Protein AF-A0A2V9GCW0-F1 (afdb_monomer_lite)

Foldseek 3Di:
DAEEECPDPPCVLLVVQVVCVVVLQLAAYEYEYADDDPVNQVVCVVSRHQYYHHVPDDPVVVVVSVVVRVVSSVVSVVDDDPVVPPPPPDD

Radius of gyration: 15.75 Å; chains: 1; bounding box: 32×30×52 Å

Sequence (91 aa):
MVVSTPLLRDGSWRRLTDIANQYDLGFEVVLWARNFDLAEWVEALKDGAFDVLDALCAPPKAVEATRRALWAAYLKGAGPDPRVTSPQKAA

Structure (mmCIF, N/CA/C/O backbone):
data_AF-A0A2V9GCW0-F1
#
_entry.id   AF-A0A2V9GCW0-F1
#
loop_
_atom_site.group_PDB
_atom_site.id
_atom_site.type_symbol
_atom_site.label_atom_id
_atom_site.label_alt_id
_atom_site.label_comp_id
_atom_site.label_asym_id
_atom_site.label_entity_id
_atom_site.label_seq_id
_atom_site.pdbx_PDB_ins_code
_atom_site.Cartn_x
_atom_site.Cartn_y
_atom_site.Cartn_z
_atom_site.occupancy
_atom_site.B_iso_or_equiv
_atom_site.auth_seq_id
_atom_site.auth_comp_id
_atom_site.auth_asym_id
_atom_site.auth_atom_id
_atom_site.pdbx_PDB_model_num
ATOM 1 N N . MET A 1 1 ? -1.267 -3.782 9.115 1.00 72.94 1 MET A N 1
ATOM 2 C CA . MET A 1 1 ? -0.573 -3.502 7.840 1.00 72.94 1 MET A CA 1
ATOM 3 C C . MET A 1 1 ? -0.866 -4.639 6.879 1.00 72.94 1 MET A C 1
ATOM 5 O O . MET A 1 1 ? -0.784 -5.787 7.300 1.00 72.94 1 MET A O 1
ATOM 9 N N . VAL A 1 2 ? -1.194 -4.327 5.628 1.00 83.62 2 VAL A N 1
ATOM 10 C CA . VAL A 1 2 ? -1.404 -5.303 4.552 1.00 83.62 2 VAL A CA 1
ATOM 11 C C . VAL A 1 2 ? -0.379 -5.038 3.453 1.00 83.62 2 VAL A C 1
ATOM 13 O O . VAL A 1 2 ? -0.246 -3.904 3.002 1.00 83.62 2 VAL A O 1
ATOM 16 N N . VAL A 1 3 ? 0.345 -6.074 3.026 1.00 83.31 3 VAL A N 1
ATOM 17 C CA . VAL A 1 3 ? 1.214 -6.005 1.843 1.00 83.31 3 VAL A CA 1
ATOM 18 C C . VAL A 1 3 ? 0.464 -6.630 0.678 1.00 83.31 3 VAL A C 1
ATOM 20 O O . VAL A 1 3 ? 0.017 -7.771 0.786 1.00 83.31 3 VAL A O 1
ATOM 23 N N . SER A 1 4 ? 0.306 -5.890 -0.417 1.00 83.50 4 SER A N 1
ATOM 24 C CA . SER A 1 4 ? -0.441 -6.353 -1.588 1.00 83.50 4 SER A CA 1
ATOM 25 C C . SER A 1 4 ? 0.355 -6.158 -2.870 1.00 83.50 4 SER A C 1
ATOM 27 O O . SER A 1 4 ? 1.059 -5.165 -3.034 1.00 83.50 4 SER A O 1
ATOM 29 N N . THR A 1 5 ? 0.246 -7.093 -3.808 1.00 81.19 5 THR A N 1
ATOM 30 C CA . THR A 1 5 ? 0.799 -6.906 -5.151 1.00 81.19 5 THR A CA 1
ATOM 31 C C . THR A 1 5 ? -0.157 -6.054 -5.987 1.00 81.19 5 THR A C 1
ATOM 33 O O . THR A 1 5 ? -1.358 -6.328 -5.984 1.00 81.19 5 THR A O 1
ATOM 36 N N . PRO A 1 6 ? 0.334 -5.091 -6.785 1.00 72.12 6 PRO A N 1
ATOM 37 C CA . PRO A 1 6 ? -0.515 -4.242 -7.619 1.00 72.12 6 PRO A CA 1
ATOM 38 C C . PRO A 1 6 ? -1.179 -5.005 -8.781 1.00 72.12 6 PRO A C 1
ATOM 40 O O . PRO A 1 6 ? -2.070 -4.472 -9.435 1.00 72.12 6 PRO A O 1
ATOM 43 N N . LEU A 1 7 ? -0.773 -6.257 -9.035 1.00 66.50 7 LEU A N 1
ATOM 44 C CA . LEU A 1 7 ? -1.308 -7.145 -10.072 1.00 66.50 7 LEU A CA 1
ATOM 45 C C . LEU A 1 7 ? -2.654 -7.760 -9.676 1.00 66.50 7 LEU A C 1
ATOM 47 O O . LEU A 1 7 ? -2.797 -8.974 -9.570 1.00 66.50 7 LEU A O 1
ATOM 51 N N . LEU A 1 8 ? -3.667 -6.922 -9.527 1.00 56.03 8 LEU A N 1
ATOM 52 C CA . LEU A 1 8 ? -5.046 -7.346 -9.698 1.00 56.03 8 LEU A CA 1
ATOM 53 C C . LEU A 1 8 ? -5.686 -6.293 -10.608 1.00 56.03 8 LEU A C 1
ATOM 55 O O . LEU A 1 8 ? -5.821 -5.130 -10.235 1.00 56.03 8 LEU A 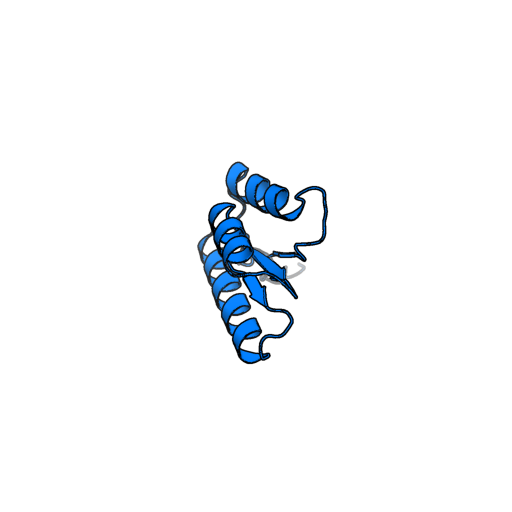O 1
ATOM 59 N N . ARG A 1 9 ? -6.014 -6.686 -11.849 1.00 53.88 9 ARG A N 1
ATOM 60 C CA . ARG A 1 9 ? -6.638 -5.839 -12.896 1.00 53.88 9 ARG A CA 1
ATOM 61 C C . ARG A 1 9 ? -7.941 -5.149 -12.448 1.00 53.88 9 ARG A C 1
ATOM 63 O O . ARG A 1 9 ? -8.514 -4.380 -13.209 1.00 53.88 9 ARG A O 1
ATOM 70 N N . ASP A 1 10 ? -8.410 -5.451 -11.247 1.00 62.22 10 ASP A N 1
ATOM 71 C CA . ASP A 1 10 ? -9.656 -5.011 -10.638 1.00 62.22 10 ASP A CA 1
ATOM 72 C C . ASP A 1 10 ? -9.485 -3.870 -9.614 1.00 62.22 10 ASP A C 1
ATOM 74 O O . ASP A 1 10 ? -10.484 -3.385 -9.089 1.00 62.22 10 ASP A O 1
ATOM 78 N N . GLY A 1 11 ? -8.255 -3.433 -9.309 1.00 68.69 11 GLY A N 1
ATOM 79 C CA . GLY A 1 11 ? -8.025 -2.393 -8.300 1.00 68.69 11 GLY A CA 1
ATOM 80 C C . GLY A 1 11 ? -8.223 -2.868 -6.854 1.00 68.69 11 GLY A C 1
ATOM 81 O O . GLY A 1 11 ? -8.504 -2.056 -5.976 1.00 68.69 11 GLY A O 1
ATOM 82 N N . SER A 1 12 ? -8.062 -4.164 -6.572 1.00 78.62 12 SER A N 1
ATOM 83 C CA . SER A 1 12 ? -8.280 -4.756 -5.241 1.00 78.62 12 SER A CA 1
ATOM 84 C C . SER A 1 12 ? -7.554 -4.051 -4.091 1.00 78.62 12 SER A C 1
ATOM 86 O O . SER A 1 12 ? -8.114 -3.928 -3.005 1.00 78.62 12 SER A O 1
ATOM 88 N N . TRP A 1 13 ? -6.326 -3.563 -4.291 1.00 87.00 13 TRP A N 1
ATOM 89 C CA . TRP A 1 13 ? -5.609 -2.836 -3.237 1.00 87.00 13 TRP A CA 1
ATOM 90 C C . TRP A 1 13 ? -6.176 -1.430 -3.006 1.00 87.00 13 TRP A C 1
ATOM 92 O O . TRP A 1 13 ? -6.237 -1.004 -1.858 1.00 87.00 13 TRP A O 1
ATOM 102 N N . ARG A 1 14 ? -6.665 -0.750 -4.055 1.00 88.12 14 ARG A N 1
ATOM 103 C CA . ARG A 1 14 ? -7.378 0.530 -3.914 1.00 88.12 14 ARG A CA 1
ATOM 104 C C . ARG A 1 14 ? -8.636 0.326 -3.087 1.00 88.12 14 ARG A C 1
ATOM 106 O O . ARG A 1 14 ? -8.866 1.047 -2.130 1.00 88.12 14 ARG A O 1
ATOM 113 N N . ARG A 1 15 ? -9.367 -0.760 -3.357 1.00 87.06 15 ARG A N 1
ATOM 114 C CA . ARG A 1 15 ? -10.536 -1.142 -2.562 1.00 87.06 15 ARG A CA 1
ATOM 115 C C . ARG A 1 15 ? -10.189 -1.438 -1.098 1.00 87.06 15 ARG A C 1
ATOM 117 O O . ARG A 1 15 ? -10.988 -1.125 -0.223 1.00 87.06 15 ARG A O 1
ATOM 124 N N . LEU A 1 16 ? -9.025 -2.030 -0.810 1.00 86.38 16 LEU A N 1
ATOM 125 C CA . LEU A 1 16 ? -8.557 -2.215 0.572 1.00 86.38 16 LEU A CA 1
ATOM 126 C C . LEU A 1 16 ? -8.298 -0.874 1.261 1.00 86.38 16 LEU A C 1
ATOM 128 O O . LEU A 1 16 ? -8.694 -0.711 2.413 1.00 86.38 16 LEU A O 1
ATOM 132 N N . THR A 1 17 ? -7.678 0.071 0.558 1.00 86.44 17 THR A N 1
ATOM 133 C CA . THR A 1 17 ? -7.471 1.436 1.048 1.00 86.44 17 THR A CA 1
ATOM 134 C C . THR A 1 17 ? -8.801 2.159 1.271 1.00 86.44 17 THR A C 1
ATOM 136 O O . THR A 1 17 ? -9.000 2.746 2.331 1.00 86.44 17 THR A O 1
ATOM 139 N N . ASP A 1 18 ? -9.747 2.056 0.336 1.00 88.88 18 ASP A N 1
ATOM 140 C CA . ASP A 1 18 ? -11.084 2.647 0.460 1.00 88.88 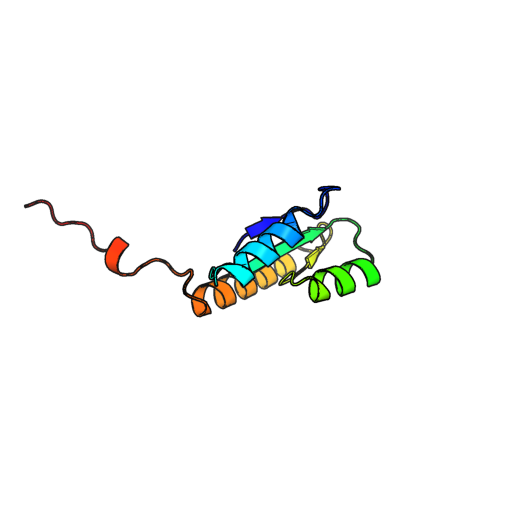18 ASP A CA 1
ATOM 141 C C . ASP A 1 18 ? -11.829 2.097 1.678 1.00 88.88 18 ASP A C 1
ATOM 143 O O . ASP A 1 18 ? -12.389 2.864 2.456 1.00 88.88 18 ASP A O 1
ATOM 147 N N . ILE A 1 19 ? -11.798 0.777 1.889 1.00 86.94 19 ILE A N 1
ATOM 148 C CA . ILE A 1 19 ? -12.402 0.130 3.062 1.00 86.94 19 ILE A CA 1
ATOM 149 C C . ILE A 1 19 ? -11.702 0.590 4.345 1.00 86.94 19 ILE A C 1
ATOM 151 O O . ILE A 1 19 ? -12.376 0.893 5.329 1.00 86.94 19 ILE A O 1
ATOM 155 N N . ALA A 1 20 ? -10.368 0.662 4.349 1.00 86.50 20 ALA A N 1
ATOM 156 C CA . ALA A 1 20 ? -9.624 1.122 5.514 1.00 86.50 20 ALA A CA 1
ATOM 157 C C . ALA A 1 20 ? -10.002 2.559 5.891 1.00 86.50 20 ALA A C 1
ATOM 159 O O . ALA A 1 20 ? -10.280 2.832 7.053 1.00 86.50 20 ALA A O 1
ATOM 160 N N . ASN A 1 21 ? -10.109 3.446 4.904 1.00 84.69 21 ASN A N 1
ATOM 161 C CA . ASN A 1 21 ? -10.495 4.836 5.117 1.00 84.69 21 ASN A CA 1
ATOM 162 C C . ASN A 1 21 ? -11.973 4.980 5.510 1.00 84.69 21 ASN A C 1
ATOM 164 O O . ASN A 1 21 ? -12.297 5.735 6.421 1.00 84.69 21 ASN A O 1
ATOM 168 N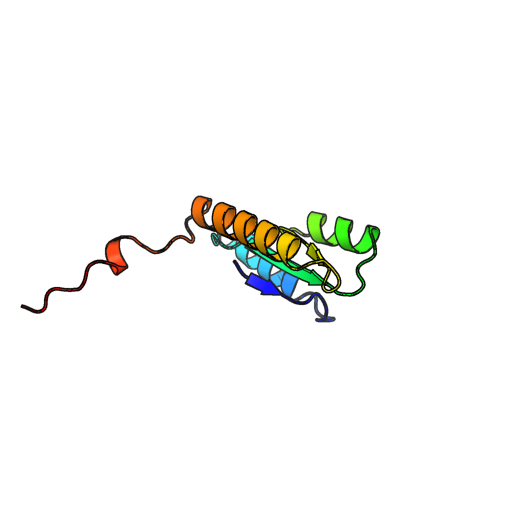 N . GLN A 1 22 ? -12.878 4.259 4.843 1.00 88.88 22 GLN A N 1
ATOM 169 C CA . GLN A 1 22 ? -14.322 4.359 5.072 1.00 88.88 22 GLN A CA 1
ATOM 170 C C . GLN A 1 22 ? -14.724 3.900 6.477 1.00 88.88 22 GLN A C 1
ATOM 172 O O . GLN A 1 22 ? -15.644 4.465 7.068 1.00 88.88 22 GLN A O 1
ATOM 177 N N . TYR A 1 23 ? -14.063 2.865 6.991 1.00 85.94 23 TYR A N 1
ATOM 178 C CA . TYR A 1 23 ? -14.382 2.264 8.285 1.00 85.94 23 TYR A CA 1
ATOM 179 C C . TYR A 1 23 ? -13.381 2.632 9.385 1.00 85.94 23 TYR A C 1
ATOM 181 O O . TYR A 1 23 ? -13.427 2.025 10.453 1.00 85.94 23 TYR A O 1
ATOM 189 N N . ASP A 1 24 ? -12.493 3.599 9.126 1.00 83.25 24 ASP A N 1
ATOM 190 C CA . ASP A 1 24 ? -11.417 4.021 10.035 1.00 83.25 24 ASP A CA 1
ATOM 191 C C . ASP A 1 24 ? -10.623 2.825 10.595 1.00 83.25 24 ASP A C 1
ATOM 193 O O . ASP A 1 24 ? -10.343 2.695 11.788 1.00 83.25 24 ASP A O 1
ATOM 197 N N . LEU A 1 25 ? -10.309 1.872 9.713 1.00 82.62 25 LEU A N 1
ATOM 198 C CA . LEU A 1 25 ? -9.537 0.695 10.081 1.00 82.62 25 LEU A CA 1
ATOM 199 C C . LEU A 1 25 ? -8.078 1.111 10.214 1.00 82.62 25 LEU A C 1
ATOM 201 O O . LEU A 1 25 ? -7.478 1.652 9.287 1.00 82.62 25 LEU A O 1
ATOM 205 N N . GLY A 1 26 ? -7.464 0.790 11.349 1.00 83.38 26 GLY A N 1
ATOM 206 C CA . GLY A 1 26 ? -6.113 1.251 11.657 1.00 83.38 26 GLY A CA 1
ATOM 207 C C . GLY A 1 26 ? -4.979 0.595 10.860 1.00 83.38 26 GLY A C 1
ATOM 208 O O . GLY A 1 26 ? -3.841 0.634 11.312 1.00 83.38 26 GLY A O 1
ATOM 209 N N . PHE A 1 27 ? -5.228 -0.064 9.724 1.00 82.56 27 PHE A N 1
ATOM 210 C CA . PHE A 1 27 ? -4.164 -0.696 8.939 1.00 82.56 27 PHE A CA 1
ATOM 211 C C . PHE A 1 27 ? -3.786 0.114 7.697 1.00 82.56 27 PHE A C 1
ATOM 213 O O . PHE A 1 27 ? -4.636 0.628 6.987 1.00 82.56 27 PHE A O 1
ATOM 220 N N . GLU A 1 28 ? -2.487 0.141 7.401 1.00 88.38 28 GLU A N 1
ATOM 221 C CA . GLU A 1 28 ? -1.938 0.716 6.168 1.00 88.38 28 GLU A CA 1
ATOM 222 C C . GLU A 1 28 ? -1.740 -0.345 5.080 1.00 88.38 28 GLU A C 1
ATOM 224 O O . GLU A 1 28 ? -1.430 -1.505 5.396 1.00 88.38 28 GLU A O 1
ATOM 229 N N . VAL A 1 29 ? -1.848 0.063 3.812 1.00 89.25 29 VAL A N 1
ATOM 230 C CA . VAL A 1 29 ? -1.591 -0.777 2.632 1.00 89.25 29 VAL A CA 1
ATOM 231 C C . VAL A 1 29 ? -0.242 -0.409 2.014 1.00 89.25 29 VAL A C 1
ATOM 233 O O . VAL A 1 29 ? -0.045 0.721 1.577 1.00 89.25 29 VAL A O 1
ATOM 236 N N . VAL A 1 30 ? 0.682 -1.367 1.949 1.00 89.00 30 VAL A N 1
ATOM 237 C CA . VAL A 1 30 ? 1.973 -1.227 1.256 1.00 89.00 30 VAL A CA 1
ATOM 238 C C . VAL A 1 30 ? 1.935 -2.060 -0.019 1.00 89.00 30 VAL A C 1
ATOM 240 O O . VAL A 1 30 ? 1.586 -3.243 0.020 1.00 89.00 30 VAL A O 1
ATOM 243 N N . LEU A 1 31 ? 2.295 -1.466 -1.155 1.00 89.25 31 LEU A N 1
ATOM 244 C CA . LEU A 1 31 ? 2.314 -2.180 -2.430 1.00 89.25 31 LEU A CA 1
ATOM 245 C C . LEU A 1 31 ? 3.664 -2.837 -2.675 1.00 89.25 31 LEU A C 1
ATOM 247 O O . LEU A 1 31 ? 4.696 -2.217 -2.485 1.00 89.25 31 LEU A O 1
ATOM 251 N N . TRP A 1 32 ? 3.660 -4.080 -3.139 1.00 86.12 32 TRP A N 1
ATOM 252 C CA . TRP A 1 32 ? 4.852 -4.802 -3.575 1.00 86.12 32 TRP A CA 1
ATOM 253 C C . TRP A 1 32 ? 4.883 -4.856 -5.104 1.00 86.12 32 TRP A C 1
ATOM 255 O O . TRP A 1 32 ? 4.231 -5.706 -5.714 1.00 86.12 32 TRP A O 1
ATOM 265 N N . ALA A 1 33 ? 5.605 -3.932 -5.736 1.00 83.94 33 ALA A N 1
ATOM 266 C CA . ALA A 1 33 ? 5.608 -3.720 -7.180 1.00 83.94 33 ALA A CA 1
ATOM 267 C C . ALA A 1 33 ? 6.971 -4.052 -7.794 1.00 83.94 33 ALA A C 1
ATOM 269 O O . ALA A 1 33 ? 7.992 -3.586 -7.320 1.00 83.94 33 ALA A O 1
ATOM 270 N N . ARG A 1 34 ? 7.016 -4.833 -8.878 1.00 78.00 34 ARG A N 1
ATOM 271 C CA . ARG A 1 34 ? 8.289 -5.200 -9.533 1.00 78.00 34 ARG A CA 1
ATOM 272 C C . ARG A 1 34 ? 8.745 -4.223 -10.618 1.00 78.00 34 ARG A C 1
ATOM 274 O O . ARG A 1 34 ? 9.938 -4.104 -10.850 1.00 78.00 34 ARG A O 1
ATOM 281 N N . ASN A 1 35 ? 7.799 -3.582 -11.299 1.00 74.00 35 ASN A N 1
ATOM 282 C CA . ASN A 1 35 ? 8.050 -2.811 -12.520 1.00 74.00 35 ASN A CA 1
ATOM 283 C C . ASN A 1 35 ? 7.364 -1.440 -12.492 1.00 74.00 35 ASN A C 1
ATOM 285 O O . ASN A 1 35 ? 7.095 -0.901 -13.558 1.00 74.00 35 ASN A O 1
ATOM 289 N N . PHE A 1 36 ? 7.021 -0.921 -11.311 1.00 79.56 36 PHE A N 1
ATOM 290 C CA . PHE A 1 36 ? 6.402 0.398 -11.248 1.00 79.56 36 PHE A CA 1
ATOM 291 C C . PHE A 1 36 ? 7.363 1.443 -11.793 1.00 79.56 36 PHE A C 1
ATOM 293 O O . PHE A 1 36 ? 8.487 1.573 -11.301 1.00 79.56 36 PHE A O 1
ATOM 300 N N . ASP A 1 37 ? 6.914 2.186 -12.797 1.00 82.19 37 ASP A N 1
ATOM 301 C CA . ASP A 1 37 ? 7.586 3.425 -13.148 1.00 82.19 37 ASP A CA 1
ATOM 302 C C . ASP A 1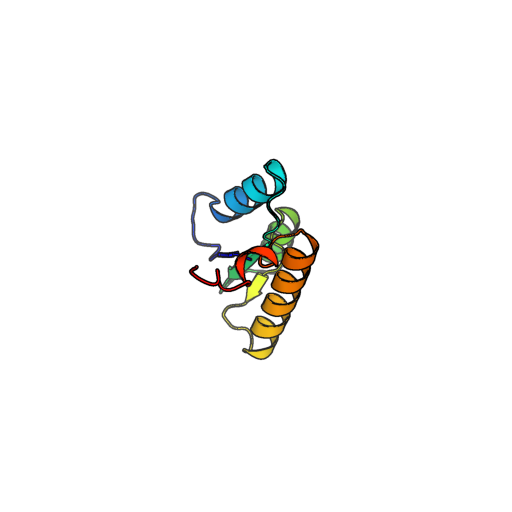 37 ? 7.267 4.524 -12.114 1.00 82.19 37 ASP A C 1
ATOM 304 O O . ASP A 1 37 ? 6.450 4.363 -11.200 1.00 82.19 37 ASP A O 1
ATOM 308 N N . LEU A 1 38 ? 7.963 5.658 -12.213 1.00 81.31 38 LEU A N 1
ATOM 309 C CA . LEU A 1 38 ? 7.779 6.760 -11.268 1.00 81.31 38 LEU A CA 1
ATOM 310 C C . LEU A 1 38 ? 6.348 7.321 -11.300 1.00 81.31 38 LEU A C 1
ATOM 312 O O . LEU A 1 38 ? 5.853 7.767 -10.266 1.00 81.31 38 LEU A O 1
ATOM 316 N N . ALA A 1 39 ? 5.687 7.313 -12.460 1.00 85.75 39 ALA A N 1
ATOM 317 C CA . ALA A 1 39 ? 4.322 7.806 -12.581 1.00 85.75 39 ALA A CA 1
ATOM 318 C C . ALA A 1 39 ? 3.350 6.857 -11.871 1.00 85.75 39 ALA A C 1
ATOM 320 O O . ALA A 1 39 ? 2.551 7.312 -11.058 1.00 85.75 39 ALA A O 1
ATOM 321 N N . GLU A 1 40 ? 3.479 5.547 -12.082 1.00 85.75 40 GLU A N 1
ATOM 322 C CA . GLU A 1 40 ? 2.685 4.525 -11.392 1.00 85.75 40 GLU A CA 1
ATOM 323 C C . GLU A 1 40 ? 2.879 4.574 -9.872 1.00 85.75 40 GLU A C 1
ATOM 325 O O . GLU A 1 40 ? 1.919 4.437 -9.111 1.00 85.75 40 GLU A O 1
ATOM 330 N N . TRP A 1 41 ? 4.104 4.837 -9.413 1.00 86.56 41 TRP A N 1
ATOM 331 C CA . TRP A 1 41 ? 4.393 5.020 -7.992 1.00 86.56 41 TRP A CA 1
ATOM 332 C C . TRP A 1 41 ? 3.685 6.254 -7.422 1.00 86.56 41 TRP A C 1
ATOM 334 O O . TRP A 1 41 ? 3.026 6.168 -6.385 1.00 86.56 41 TRP A O 1
ATOM 344 N N . VAL A 1 42 ? 3.771 7.396 -8.108 1.00 87.94 42 VAL A N 1
ATOM 345 C CA . VAL A 1 42 ? 3.098 8.631 -7.681 1.00 87.94 42 VAL A CA 1
ATOM 346 C C . VAL A 1 42 ? 1.582 8.449 -7.646 1.00 87.94 42 VAL A C 1
ATOM 348 O O . VAL A 1 42 ? 0.949 8.867 -6.677 1.00 87.94 42 VAL A O 1
ATOM 351 N N . GLU A 1 43 ? 1.000 7.809 -8.658 1.00 88.94 43 GLU A N 1
ATOM 352 C CA . GLU A 1 43 ? -0.437 7.532 -8.684 1.00 88.94 43 GLU A CA 1
ATOM 353 C C . GLU A 1 43 ? -0.846 6.595 -7.546 1.00 88.94 43 GLU A C 1
ATOM 355 O O . GLU A 1 43 ? -1.833 6.858 -6.865 1.00 88.94 43 GLU A O 1
ATOM 360 N N . ALA A 1 44 ? -0.047 5.572 -7.237 1.00 88.19 44 ALA A N 1
ATOM 361 C CA . ALA A 1 44 ? -0.354 4.689 -6.122 1.00 88.19 44 ALA A CA 1
ATOM 362 C C . ALA A 1 44 ? -0.375 5.400 -4.763 1.00 88.19 44 ALA A C 1
ATOM 364 O O . ALA A 1 44 ? -1.245 5.123 -3.937 1.00 88.19 44 ALA A O 1
ATOM 365 N N . LEU A 1 45 ? 0.550 6.336 -4.537 1.00 89.62 45 LEU A N 1
ATOM 366 C CA . LEU A 1 45 ? 0.560 7.150 -3.321 1.00 89.62 45 LEU A CA 1
ATOM 367 C C . LEU A 1 45 ? -0.645 8.101 -3.265 1.00 89.62 45 LEU A C 1
ATOM 369 O O . LEU A 1 45 ? -1.236 8.273 -2.200 1.00 89.62 45 LEU A O 1
ATOM 373 N N . LYS A 1 46 ? -1.047 8.692 -4.399 1.00 88.12 46 LYS A N 1
ATOM 374 C CA . LYS A 1 46 ? -2.257 9.535 -4.480 1.00 88.12 46 LYS A CA 1
ATOM 375 C C . LYS A 1 46 ? -3.532 8.752 -4.179 1.00 88.12 46 LYS A C 1
ATOM 377 O O . LYS A 1 46 ? -4.415 9.271 -3.505 1.00 88.12 46 LYS A O 1
ATOM 382 N N . ASP A 1 47 ? -3.594 7.507 -4.632 1.00 87.38 47 ASP A N 1
ATOM 383 C CA . ASP A 1 47 ? -4.696 6.575 -4.380 1.00 87.38 47 ASP A CA 1
ATOM 384 C C . ASP A 1 47 ? -4.663 5.972 -2.959 1.00 87.38 47 ASP A C 1
ATOM 386 O O . ASP A 1 47 ? -5.466 5.101 -2.623 1.00 87.38 47 ASP A O 1
ATOM 390 N N . GLY A 1 48 ? -3.728 6.415 -2.111 1.00 88.19 48 GLY A N 1
ATOM 391 C CA . GLY A 1 48 ? -3.680 6.087 -0.690 1.00 88.19 48 GLY A CA 1
ATOM 392 C C . GLY A 1 48 ? -2.906 4.816 -0.340 1.00 88.19 48 GLY A C 1
ATOM 393 O O . GLY A 1 48 ? -3.068 4.290 0.762 1.00 88.19 48 GLY A O 1
ATOM 394 N N . ALA A 1 49 ? -2.044 4.312 -1.228 1.00 89.81 49 ALA A N 1
ATOM 395 C CA . ALA A 1 49 ? -0.986 3.408 -0.786 1.00 89.81 49 ALA A CA 1
ATOM 396 C C . ALA A 1 49 ? -0.056 4.148 0.189 1.00 89.81 49 ALA A C 1
ATOM 398 O O . ALA A 1 49 ? 0.348 5.284 -0.054 1.00 89.81 49 ALA A O 1
ATOM 399 N N . PHE A 1 50 ? 0.313 3.492 1.284 1.00 88.94 50 PHE A N 1
ATOM 400 C CA . PHE A 1 50 ? 1.210 4.063 2.285 1.00 88.94 50 PHE A CA 1
ATOM 401 C C . PHE A 1 50 ? 2.658 4.126 1.786 1.00 88.94 50 PHE A C 1
ATOM 403 O O . PHE A 1 50 ? 3.370 5.097 2.030 1.00 88.94 50 PHE A O 1
ATOM 410 N N . ASP A 1 51 ? 3.100 3.074 1.098 1.00 89.00 51 ASP A N 1
ATOM 411 C CA . ASP A 1 51 ? 4.412 3.002 0.458 1.00 89.00 51 ASP A CA 1
ATOM 412 C C . ASP A 1 51 ? 4.355 2.006 -0.709 1.00 89.00 51 ASP A C 1
ATOM 414 O O . ASP A 1 51 ? 3.478 1.133 -0.751 1.00 89.00 51 ASP A O 1
ATOM 418 N N . VAL A 1 52 ? 5.306 2.108 -1.638 1.00 87.25 52 VAL A N 1
ATOM 419 C CA . VAL A 1 52 ? 5.505 1.108 -2.694 1.00 87.25 52 VAL A CA 1
ATOM 420 C C . VAL A 1 52 ? 6.911 0.548 -2.568 1.00 87.25 52 VAL A C 1
ATOM 422 O O . VAL A 1 52 ? 7.916 1.244 -2.685 1.00 87.25 52 VAL A O 1
ATOM 425 N N . LEU A 1 53 ? 6.967 -0.750 -2.328 1.00 86.06 53 LEU A N 1
ATOM 426 C CA . LEU A 1 53 ? 8.170 -1.544 -2.320 1.00 86.06 53 LEU A CA 1
ATOM 427 C C . LEU A 1 53 ? 8.465 -2.035 -3.721 1.00 86.06 53 LEU A C 1
ATOM 429 O O . LEU A 1 53 ? 7.748 -2.875 -4.262 1.00 86.06 53 LEU A O 1
ATOM 433 N N . ASP A 1 54 ? 9.567 -1.535 -4.263 1.00 80.88 54 ASP A N 1
ATOM 434 C CA . ASP A 1 54 ? 10.187 -2.125 -5.433 1.00 80.88 54 ASP A CA 1
ATOM 435 C C . ASP A 1 54 ? 10.638 -3.559 -5.093 1.00 80.88 54 ASP A C 1
ATOM 437 O O . ASP A 1 54 ? 11.469 -3.778 -4.210 1.00 80.88 54 ASP A O 1
ATOM 441 N N . ALA A 1 55 ? 10.089 -4.555 -5.784 1.00 73.69 55 ALA A N 1
ATOM 442 C CA . ALA A 1 55 ? 10.432 -5.962 -5.598 1.00 73.69 55 ALA A CA 1
ATOM 443 C C . ALA A 1 55 ? 11.890 -6.270 -5.985 1.00 73.69 55 ALA A C 1
ATOM 445 O O . ALA A 1 55 ? 12.399 -7.340 -5.651 1.00 73.69 55 ALA A O 1
ATOM 446 N N . LEU A 1 56 ? 12.550 -5.354 -6.701 1.00 72.88 56 LEU A N 1
ATOM 447 C CA . LEU A 1 56 ? 13.974 -5.399 -7.022 1.00 72.88 56 LEU A CA 1
ATOM 448 C C . LEU A 1 56 ? 14.832 -4.625 -6.005 1.00 72.88 56 LEU A C 1
ATOM 450 O O . LEU A 1 56 ? 16.062 -4.680 -6.083 1.00 72.88 56 LEU A O 1
ATOM 454 N N . CYS A 1 57 ? 14.230 -3.915 -5.041 1.00 65.75 57 CYS A N 1
ATOM 455 C CA . CYS A 1 57 ? 14.983 -3.182 -4.027 1.00 65.75 57 CYS A CA 1
ATOM 456 C C . CYS A 1 57 ? 15.703 -4.114 -3.044 1.00 65.75 57 CYS A C 1
ATOM 458 O O . CYS A 1 57 ? 15.269 -5.220 -2.728 1.00 65.75 57 CYS A O 1
ATOM 460 N N . ALA A 1 58 ? 16.812 -3.611 -2.494 1.00 63.25 58 ALA A N 1
ATOM 461 C CA . ALA A 1 58 ? 17.591 -4.326 -1.493 1.00 63.25 58 ALA A CA 1
ATOM 462 C C . ALA A 1 58 ? 16.770 -4.569 -0.202 1.00 63.25 58 ALA A C 1
ATOM 464 O O . ALA A 1 58 ? 16.053 -3.661 0.239 1.00 63.25 58 ALA A O 1
ATOM 465 N N . PRO A 1 59 ? 16.947 -5.726 0.472 1.00 72.00 59 PRO A N 1
ATOM 466 C CA . PRO A 1 59 ? 16.220 -6.094 1.692 1.00 72.00 59 PRO A CA 1
ATOM 467 C C . PRO A 1 59 ? 16.114 -5.004 2.782 1.00 72.00 59 PRO A C 1
ATOM 469 O O . PRO A 1 59 ? 15.047 -4.892 3.384 1.00 72.00 59 PRO A O 1
ATOM 472 N N . PRO A 1 60 ? 17.131 -4.146 3.027 1.00 77.19 60 PRO A N 1
ATOM 473 C CA . PRO A 1 60 ? 17.033 -3.095 4.045 1.00 77.19 60 PRO A CA 1
ATOM 474 C C . PRO A 1 60 ? 15.906 -2.082 3.800 1.00 77.19 60 PRO A C 1
ATOM 476 O O . PRO A 1 60 ? 15.261 -1.636 4.745 1.00 77.19 60 PRO A O 1
ATOM 479 N N . LYS A 1 61 ? 15.623 -1.737 2.537 1.00 76.50 61 LYS A N 1
ATOM 480 C CA . LYS A 1 61 ? 14.552 -0.784 2.202 1.00 76.50 61 LYS A CA 1
ATOM 481 C C . LYS A 1 61 ? 13.166 -1.373 2.472 1.00 76.50 61 LYS A C 1
ATOM 483 O O . LYS A 1 61 ? 12.290 -0.667 2.964 1.00 76.50 61 LYS A O 1
ATOM 488 N N . ALA A 1 62 ? 12.996 -2.672 2.215 1.00 76.62 62 ALA A N 1
ATOM 489 C CA . ALA A 1 62 ? 11.760 -3.393 2.513 1.00 76.62 62 ALA A CA 1
ATOM 490 C C . ALA A 1 62 ? 11.458 -3.429 4.019 1.00 76.62 62 ALA A C 1
ATOM 492 O O . ALA A 1 62 ? 10.317 -3.211 4.435 1.00 76.62 62 ALA A O 1
ATOM 493 N N . VAL A 1 63 ? 12.492 -3.645 4.837 1.00 82.62 63 VAL A N 1
ATOM 494 C CA . VAL A 1 63 ? 12.381 -3.640 6.302 1.00 82.62 63 VAL A CA 1
ATOM 495 C C . VAL A 1 63 ? 11.963 -2.265 6.820 1.00 82.62 63 VAL A C 1
ATOM 497 O O . VAL A 1 63 ? 11.039 -2.180 7.627 1.00 82.62 63 VAL A O 1
ATOM 500 N N . GLU A 1 64 ? 12.577 -1.184 6.335 1.00 85.38 64 GLU A N 1
ATOM 501 C CA . GLU A 1 64 ? 12.239 0.168 6.794 1.00 85.38 64 GLU A CA 1
ATOM 502 C C . GLU A 1 64 ? 10.823 0.600 6.391 1.00 85.38 64 GLU A C 1
ATOM 504 O O . GLU A 1 64 ? 10.092 1.144 7.220 1.00 85.38 64 GLU A O 1
ATOM 509 N N . ALA A 1 65 ? 10.3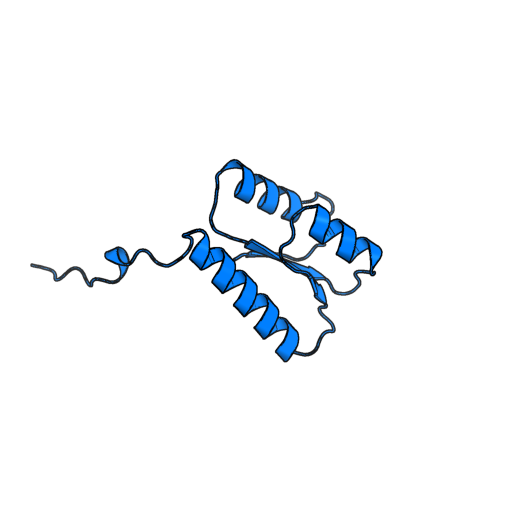72 0.311 5.166 1.00 82.81 65 ALA A N 1
ATOM 510 C CA . ALA A 1 65 ? 8.985 0.590 4.776 1.00 82.81 65 ALA A CA 1
ATOM 511 C C . ALA A 1 65 ? 7.985 -0.180 5.649 1.00 82.81 65 ALA A C 1
ATOM 513 O O . ALA A 1 65 ? 7.027 0.399 6.163 1.00 82.81 65 ALA A O 1
ATOM 514 N N . THR A 1 66 ? 8.258 -1.467 5.887 1.00 83.00 66 THR A N 1
ATOM 515 C CA . THR A 1 66 ? 7.440 -2.325 6.753 1.00 83.00 66 THR A CA 1
ATOM 516 C C . THR A 1 66 ? 7.377 -1.775 8.176 1.00 83.00 66 THR A C 1
ATOM 518 O O . THR A 1 66 ? 6.302 -1.679 8.764 1.00 83.00 66 THR A O 1
ATOM 521 N N . ARG A 1 67 ? 8.520 -1.353 8.730 1.00 86.81 67 ARG A N 1
ATOM 522 C CA . ARG A 1 67 ? 8.605 -0.749 10.063 1.00 86.81 67 ARG A CA 1
ATOM 523 C C . ARG A 1 67 ? 7.785 0.539 10.156 1.00 86.81 67 ARG A C 1
ATOM 525 O O . ARG A 1 67 ? 7.049 0.712 11.126 1.00 86.81 67 ARG A O 1
ATOM 532 N N . ARG A 1 68 ? 7.885 1.425 9.159 1.00 88.50 68 ARG A N 1
ATOM 533 C CA . ARG A 1 68 ? 7.112 2.680 9.106 1.00 88.50 68 ARG A CA 1
ATOM 534 C C . ARG A 1 68 ? 5.611 2.417 9.022 1.00 88.50 68 ARG A C 1
ATOM 536 O O . ARG A 1 68 ? 4.854 3.023 9.774 1.00 88.50 68 ARG A O 1
ATOM 543 N N . ALA A 1 69 ? 5.194 1.485 8.169 1.00 86.56 69 ALA A N 1
ATOM 544 C CA . ALA A 1 69 ? 3.789 1.124 8.006 1.00 86.56 69 ALA A CA 1
ATOM 545 C C . ALA A 1 69 ? 3.211 0.458 9.264 1.00 86.56 69 ALA A C 1
ATOM 547 O O . ALA A 1 69 ? 2.080 0.741 9.657 1.00 86.56 69 ALA A O 1
ATOM 548 N N . LEU A 1 70 ? 3.993 -0.389 9.941 1.00 84.94 70 LEU A N 1
ATOM 549 C CA . LEU A 1 70 ? 3.605 -0.974 11.223 1.00 84.94 70 LEU A CA 1
ATOM 550 C C . LEU A 1 70 ? 3.438 0.101 12.305 1.00 84.94 70 LEU A C 1
ATOM 552 O O . LEU A 1 70 ? 2.460 0.070 13.047 1.00 84.94 70 LEU A O 1
ATOM 556 N N . TRP A 1 71 ? 4.369 1.056 12.380 1.00 86.94 71 TRP A N 1
ATOM 557 C CA . TRP A 1 71 ? 4.296 2.159 13.337 1.00 86.94 71 TRP A CA 1
ATOM 558 C C . TRP A 1 71 ? 3.080 3.058 13.090 1.00 86.94 71 TRP A C 1
ATOM 560 O O . TRP A 1 71 ? 2.349 3.368 14.027 1.00 86.94 71 TRP A O 1
ATOM 570 N N . ALA A 1 72 ? 2.816 3.423 11.833 1.00 87.56 72 ALA A N 1
ATOM 571 C CA . ALA A 1 72 ? 1.632 4.194 11.460 1.00 87.56 72 ALA A CA 1
ATOM 572 C C . ALA A 1 72 ? 0.334 3.456 11.824 1.00 87.56 72 ALA A C 1
ATOM 574 O O . ALA A 1 72 ? -0.542 4.029 12.467 1.00 87.56 72 ALA A O 1
ATOM 575 N N . ALA A 1 73 ? 0.254 2.159 11.515 1.00 83.94 73 ALA A N 1
ATOM 576 C CA . ALA A 1 73 ? -0.898 1.340 11.873 1.00 83.94 73 ALA A CA 1
ATOM 577 C C . ALA A 1 73 ? -1.110 1.250 13.397 1.00 83.94 73 ALA A C 1
ATOM 579 O O . ALA A 1 73 ? -2.233 1.350 13.889 1.00 83.94 73 ALA A O 1
ATOM 580 N N . TYR A 1 74 ? -0.027 1.109 14.167 1.00 83.38 74 TYR A N 1
ATOM 581 C CA . TYR A 1 74 ? -0.087 1.132 15.629 1.00 83.38 74 TYR A CA 1
ATOM 582 C C . TYR A 1 74 ? -0.651 2.458 16.158 1.00 83.38 74 TYR A C 1
ATOM 584 O O . TYR A 1 74 ? -1.538 2.446 17.009 1.00 83.38 74 TYR A O 1
ATOM 592 N N . LEU A 1 75 ? -0.192 3.594 15.620 1.00 84.06 75 LEU A N 1
ATOM 593 C CA . LEU A 1 75 ? -0.707 4.916 15.991 1.00 84.06 75 LEU A CA 1
ATOM 594 C C . LEU A 1 75 ? -2.188 5.097 15.631 1.00 84.06 75 LEU A C 1
ATOM 596 O O . LEU A 1 75 ? -2.899 5.796 16.346 1.00 84.06 75 LEU A O 1
ATOM 600 N N . LYS A 1 76 ? -2.663 4.431 14.573 1.00 84.50 76 LYS A N 1
ATOM 601 C CA . LYS A 1 76 ? -4.084 4.365 14.201 1.00 84.50 76 LYS A CA 1
ATOM 602 C C . LYS A 1 76 ? -4.898 3.349 15.019 1.00 84.50 76 LYS A C 1
ATOM 604 O O . LYS A 1 76 ? -6.059 3.104 14.717 1.00 84.50 76 LYS A O 1
ATOM 609 N N . GLY A 1 77 ? -4.315 2.729 16.045 1.00 82.88 77 GLY A N 1
ATOM 610 C CA . GLY A 1 77 ? -5.030 1.817 16.939 1.00 82.88 77 GLY A CA 1
ATOM 611 C C . GLY A 1 77 ? -5.097 0.360 16.474 1.00 82.88 77 GLY A C 1
ATOM 612 O O . GLY A 1 77 ? -5.738 -0.445 17.141 1.00 82.88 77 GLY A O 1
ATOM 613 N N . ALA A 1 78 ? -4.392 -0.031 15.404 1.00 81.62 78 ALA A N 1
ATOM 614 C CA . ALA A 1 78 ? -4.279 -1.441 14.997 1.00 81.62 78 ALA A CA 1
ATOM 615 C C . ALA A 1 78 ? -3.233 -2.240 15.801 1.00 81.62 78 ALA A C 1
ATOM 617 O O . ALA A 1 78 ? -2.794 -3.311 15.374 1.00 81.62 78 ALA A O 1
ATOM 618 N N . GLY A 1 79 ? -2.797 -1.714 16.948 1.00 73.38 79 GLY A N 1
ATOM 619 C CA . GLY A 1 79 ? -1.944 -2.432 17.889 1.00 73.38 79 GLY A CA 1
ATOM 620 C C . GLY A 1 79 ? -2.680 -3.591 18.577 1.00 73.38 79 GLY A C 1
ATOM 621 O O . GLY A 1 79 ? -3.911 -3.625 18.592 1.00 73.38 79 GLY A O 1
ATOM 622 N N . PRO A 1 80 ? -1.947 -4.553 19.163 1.00 70.12 80 PRO A N 1
ATOM 623 C CA . PRO A 1 80 ? -2.564 -5.601 19.971 1.00 70.12 80 PRO A CA 1
ATOM 624 C C . PRO A 1 80 ? -3.352 -4.975 21.129 1.00 70.12 80 PRO A C 1
ATOM 626 O O . PRO A 1 80 ? -2.827 -4.102 21.820 1.00 70.12 80 PRO A O 1
ATOM 629 N N . ASP A 1 81 ? -4.596 -5.423 21.357 1.00 65.88 81 ASP A N 1
ATOM 630 C CA . ASP A 1 81 ? -5.358 -4.993 22.533 1.00 65.88 81 ASP A CA 1
ATOM 631 C C . ASP A 1 81 ? -4.597 -5.463 23.785 1.00 65.88 81 ASP A C 1
ATOM 633 O O . ASP A 1 81 ? -4.439 -6.676 23.981 1.00 65.88 81 ASP A O 1
ATOM 637 N N . PRO A 1 82 ? -4.127 -4.548 24.651 1.00 62.53 82 PRO A N 1
ATOM 638 C CA . PRO A 1 82 ? -3.388 -4.911 25.860 1.00 62.53 82 PRO A CA 1
ATOM 639 C C . PRO A 1 82 ? -4.192 -5.827 26.801 1.00 62.53 82 PRO A C 1
ATOM 641 O O . PRO A 1 82 ? -3.618 -6.503 27.658 1.00 62.53 82 PRO A O 1
ATOM 644 N N . ARG A 1 83 ? -5.520 -5.897 26.636 1.00 61.31 83 ARG A N 1
ATOM 645 C CA . ARG A 1 83 ? -6.409 -6.787 27.394 1.00 61.31 83 ARG A CA 1
ATOM 646 C C . ARG A 1 83 ? -6.402 -8.234 26.896 1.00 61.31 83 ARG A C 1
ATOM 648 O O . ARG A 1 83 ? -6.758 -9.120 27.664 1.00 61.31 83 ARG A O 1
ATOM 655 N N . VAL A 1 84 ? -5.962 -8.496 25.664 1.00 60.44 84 VAL A N 1
ATOM 656 C CA . VAL A 1 84 ? -5.878 -9.855 25.089 1.00 60.44 84 VAL A CA 1
ATOM 657 C C . VAL A 1 84 ? -4.597 -10.581 25.529 1.00 60.44 84 VAL A C 1
ATOM 659 O O . VAL A 1 84 ? -4.546 -11.807 25.526 1.00 60.44 84 VAL A O 1
ATOM 662 N N . THR A 1 85 ? -3.574 -9.851 25.982 1.00 57.06 85 THR A N 1
ATOM 663 C CA . THR A 1 85 ? -2.290 -10.426 26.430 1.00 57.06 85 THR A CA 1
ATOM 664 C C . THR A 1 85 ? -2.244 -10.843 27.899 1.00 57.06 85 THR A C 1
ATOM 666 O O . THR A 1 85 ? -1.235 -11.393 28.3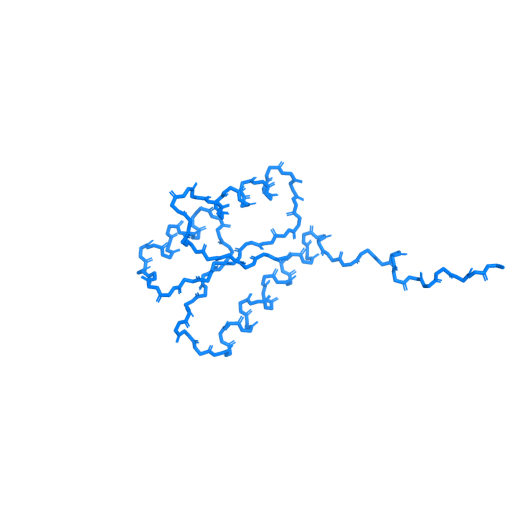36 1.00 57.06 85 THR A O 1
ATOM 669 N N . SER A 1 86 ? -3.301 -10.607 28.681 1.00 56.81 86 SER A N 1
ATOM 670 C CA . SER A 1 86 ? -3.372 -11.166 30.035 1.00 56.81 86 SER A CA 1
ATOM 671 C C . SER A 1 86 ? -3.763 -12.640 29.922 1.00 56.81 86 SER A C 1
ATOM 673 O O . SER A 1 86 ? -4.866 -12.913 29.445 1.00 56.81 86 SER A O 1
ATOM 675 N N . PRO A 1 87 ? -2.921 -13.606 30.343 1.00 56.53 87 PRO A N 1
ATOM 676 C CA . PRO A 1 87 ? -3.360 -14.989 30.432 1.00 56.53 87 PRO A CA 1
ATOM 677 C C . PRO A 1 87 ? -4.574 -14.999 31.356 1.00 56.53 87 PRO A C 1
ATOM 679 O O . PRO A 1 87 ? -4.476 -14.556 32.504 1.00 56.53 87 PRO A O 1
ATOM 682 N N . GLN A 1 88 ? -5.726 -15.459 30.866 1.00 59.50 88 GLN A N 1
ATOM 683 C CA . GLN A 1 88 ? -6.842 -15.755 31.751 1.00 59.50 88 GLN A CA 1
ATOM 684 C C . GLN A 1 88 ? -6.340 -16.803 32.740 1.00 59.50 88 GLN A C 1
ATOM 686 O O . GLN A 1 88 ? -6.109 -17.959 32.386 1.00 59.50 88 GLN A O 1
ATOM 691 N N . LYS A 1 89 ? -6.098 -16.376 33.980 1.00 55.09 89 LYS A N 1
ATOM 692 C CA . LYS A 1 89 ? -5.829 -17.283 35.084 1.00 55.09 89 LYS A CA 1
ATOM 693 C C . LYS A 1 89 ? -7.113 -18.085 35.275 1.00 55.09 89 LYS A C 1
ATOM 695 O O . LYS A 1 89 ? -8.098 -17.542 35.769 1.00 55.09 89 LYS A O 1
ATOM 700 N N . ALA A 1 90 ? -7.118 -19.324 34.791 1.00 54.72 90 ALA A N 1
ATOM 701 C CA . ALA A 1 90 ? -8.192 -20.267 35.058 1.00 54.72 90 ALA A CA 1
ATOM 702 C C . ALA A 1 90 ? -8.343 -20.396 36.583 1.00 54.72 90 ALA A C 1
ATOM 704 O O . ALA A 1 90 ? -7.340 -20.558 37.286 1.00 54.72 90 ALA A O 1
ATOM 705 N N . ALA A 1 91 ? -9.573 -20.204 37.060 1.00 49.81 91 ALA A N 1
ATOM 706 C CA . ALA A 1 91 ? -9.964 -20.360 38.457 1.00 49.81 91 ALA A CA 1
ATOM 707 C C . ALA A 1 91 ? -10.147 -21.839 38.809 1.00 49.81 91 ALA A C 1
ATOM 709 O O . ALA A 1 91 ? -10.575 -22.599 37.909 1.00 49.81 91 ALA A O 1
#

pLDDT: mean 78.98, std 10.78, range [49.81, 89.81]

Secondary structure (DSSP, 8-state):
-EEE-S--TT-HHHHHHHHHHHTT----EEEEESS--HHHHHHHHHTT-SEEEETTS-HHHHHHHHHHHHHHHIIIIISPPTTTSS-----